Protein AF-A0A9D8L5G6-F1 (afdb_monomer)

Radius of gyration: 13.89 Å; Cα contacts (8 Å, |Δi|>4): 45; chains: 1; bounding box: 45×18×33 Å

Sequence (55 aa):
MTDASAATARPQYTATFLANSFGLTLAQAREILDRACGERDSAAELARQLRYRQP

Secondary structure (DSSP, 8-state):
-----------PPPHHHHHHHHT--HHHHHHHHHHTTT-HHHHHHHHHHHHHT--

Solvent-accessible surface area (backbone atoms only — not comparable to full-atom values): 3314 Å² total; per-residue (Å²): 137,85,76,91,76,75,70,77,72,69,86,57,68,47,35,67,58,48,8,68,75,58,76,45,53,60,67,59,23,42,54,37,32,63,75,29,73,47,38,54,68,54,26,51,52,52,46,48,54,59,52,72,66,57,130

Nearest PDB structures (foldseek):
  2l2d-assembly1_A  TM=6.901E-01  e=1.326E+00  Homo sapiens
  7p4a-assembly1_E-2  TM=6.196E-01  e=1.245E+00  Staphylococcus aureus
  6q01-assembly2_D  TM=6.900E-01  e=1.937E+00  Homo sapiens
  2l4f-assembly1_A  TM=7.298E-01  e=3.212E+00  Saccharomyces cerevisiae
  5i41-assembly1_B  TM=6.365E-01  e=2.831E+00  Bacillus subtilis subsp. subtilis str. 168

Mean predicted aligned error: 8.11 Å

Foldseek 3Di:
DDDPPPVPPDPFDDLVNLCVVLVHDSVVSVVLCVVCVSDRVSSNVSSVVVSVPPD

Structure (mmCIF, N/CA/C/O backbone):
data_AF-A0A9D8L5G6-F1
#
_entry.id   AF-A0A9D8L5G6-F1
#
loop_
_atom_site.group_PDB
_atom_site.id
_atom_site.type_symbol
_atom_site.label_atom_id
_atom_site.label_alt_id
_atom_site.label_comp_id
_atom_site.label_asym_id
_atom_site.label_entity_id
_atom_site.label_seq_id
_atom_site.pdbx_PDB_ins_code
_atom_site.Cartn_x
_atom_site.Cartn_y
_atom_site.Cartn_z
_atom_site.occupancy
_atom_site.B_iso_or_equiv
_atom_site.auth_seq_id
_atom_site.auth_comp_id
_atom_site.auth_asym_id
_atom_site.auth_atom_id
_atom_site.pdbx_PDB_model_num
ATOM 1 N N . MET A 1 1 ? 30.548 -0.625 -25.254 1.00 46.97 1 MET A N 1
ATOM 2 C CA . MET A 1 1 ? 29.950 -0.483 -23.912 1.00 46.97 1 MET A CA 1
ATOM 3 C C . MET A 1 1 ? 28.439 -0.573 -24.073 1.00 46.97 1 MET A C 1
ATOM 5 O O . MET A 1 1 ? 27.788 0.432 -24.306 1.00 46.97 1 MET A O 1
ATOM 9 N N . THR A 1 2 ? 27.916 -1.796 -24.090 1.00 45.16 2 THR A N 1
ATOM 10 C CA . THR A 1 2 ? 26.501 -2.138 -23.849 1.00 45.16 2 THR A CA 1
ATOM 11 C C . THR A 1 2 ? 26.245 -1.931 -22.349 1.00 45.16 2 THR A C 1
ATOM 13 O O . THR A 1 2 ? 27.158 -2.135 -21.560 1.00 45.16 2 THR A O 1
ATOM 16 N N . ASP A 1 3 ? 25.110 -1.485 -21.837 1.00 44.41 3 ASP A N 1
ATOM 17 C CA . ASP A 1 3 ? 23.735 -1.540 -22.305 1.00 44.41 3 ASP A CA 1
ATOM 18 C C . ASP A 1 3 ? 23.000 -0.426 -21.543 1.00 44.41 3 ASP A C 1
ATOM 20 O O . ASP A 1 3 ? 23.034 -0.384 -20.310 1.00 44.41 3 ASP A O 1
ATOM 24 N N . ALA A 1 4 ? 22.386 0.514 -22.256 1.00 54.38 4 ALA A N 1
ATOM 25 C CA . ALA A 1 4 ? 21.459 1.458 -21.653 1.00 54.38 4 ALA A CA 1
ATOM 26 C C . ALA A 1 4 ? 20.136 0.724 -21.396 1.00 54.38 4 ALA A C 1
ATOM 28 O O . ALA A 1 4 ? 19.130 1.003 -22.046 1.00 54.38 4 ALA A O 1
ATOM 29 N N . SER A 1 5 ? 20.129 -0.214 -20.445 1.00 46.75 5 SER A N 1
ATOM 30 C CA . SER A 1 5 ? 18.891 -0.751 -19.890 1.00 46.75 5 SER A CA 1
ATOM 31 C C . SER A 1 5 ? 18.303 0.335 -19.005 1.00 46.75 5 SER A C 1
ATOM 33 O O . SER A 1 5 ? 18.387 0.308 -17.778 1.00 46.75 5 SER A O 1
ATOM 35 N N . ALA A 1 6 ? 17.705 1.327 -19.662 1.00 52.41 6 ALA A N 1
ATOM 36 C CA . ALA A 1 6 ? 16.589 2.062 -19.119 1.00 52.41 6 ALA A CA 1
ATOM 37 C C . ALA A 1 6 ? 15.523 1.011 -18.801 1.00 52.41 6 ALA A C 1
ATOM 39 O O . ALA A 1 6 ? 14.653 0.712 -19.616 1.00 52.41 6 ALA A O 1
ATOM 40 N N . ALA A 1 7 ? 15.656 0.388 -17.628 1.00 53.75 7 ALA A N 1
ATOM 41 C CA . ALA A 1 7 ? 14.595 -0.354 -17.000 1.00 53.75 7 ALA A CA 1
ATOM 42 C C . ALA A 1 7 ? 13.429 0.624 -16.976 1.00 53.75 7 ALA A C 1
ATOM 44 O O . ALA A 1 7 ? 13.427 1.581 -16.202 1.00 53.75 7 ALA A O 1
ATOM 45 N N . THR A 1 8 ? 12.492 0.451 -17.904 1.00 52.78 8 THR A N 1
ATOM 46 C CA . THR A 1 8 ? 11.177 1.066 -17.856 1.00 52.78 8 THR A CA 1
ATOM 47 C C . THR A 1 8 ? 10.623 0.675 -16.503 1.00 52.78 8 THR A C 1
ATOM 49 O O . THR A 1 8 ? 10.117 -0.437 -16.343 1.00 52.78 8 THR A O 1
ATOM 52 N N . ALA A 1 9 ? 10.847 1.533 -15.505 1.00 55.66 9 ALA A N 1
ATOM 53 C CA . ALA A 1 9 ? 10.399 1.323 -14.150 1.00 55.66 9 ALA A CA 1
ATOM 54 C C . ALA A 1 9 ? 8.894 1.157 -14.279 1.00 55.66 9 ALA A C 1
ATOM 56 O O . ALA A 1 9 ? 8.186 2.102 -14.640 1.00 55.66 9 ALA A O 1
ATOM 57 N N . ARG A 1 10 ? 8.418 -0.085 -14.128 1.00 59.19 10 ARG A N 1
ATOM 58 C CA . ARG A 1 10 ? 6.989 -0.364 -14.214 1.00 59.19 10 ARG A CA 1
ATOM 59 C C . ARG A 1 10 ? 6.334 0.593 -13.226 1.00 59.19 10 ARG A C 1
ATOM 61 O O . ARG A 1 10 ? 6.835 0.693 -12.106 1.00 59.19 10 ARG A O 1
ATOM 68 N N . PRO A 1 11 ? 5.279 1.322 -13.618 1.00 62.66 11 PRO A N 1
ATOM 69 C CA 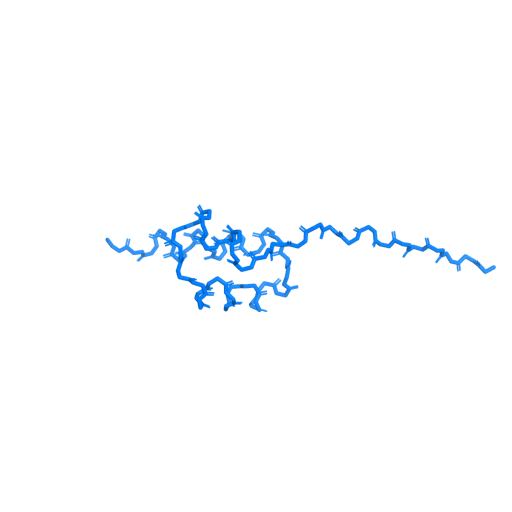. PRO A 1 11 ? 4.697 2.331 -12.749 1.00 62.66 11 PRO A CA 1
ATOM 70 C C . PRO A 1 11 ? 4.273 1.660 -11.444 1.00 62.66 11 PRO A C 1
ATOM 72 O O . PRO A 1 11 ? 3.352 0.843 -11.453 1.00 62.66 11 PRO A O 1
ATOM 75 N N . GLN A 1 12 ? 5.009 1.937 -10.365 1.00 71.75 12 GLN A N 1
ATOM 76 C CA . GLN A 1 12 ? 4.775 1.361 -9.045 1.00 71.75 12 GLN A CA 1
ATOM 77 C C . GLN A 1 12 ? 3.443 1.881 -8.504 1.00 71.75 12 GLN A C 1
ATOM 79 O O . GLN A 1 12 ? 3.003 2.984 -8.847 1.00 71.75 12 GLN A O 1
ATOM 84 N N . TYR A 1 13 ? 2.775 1.093 -7.664 1.00 80.19 13 TYR A N 1
ATOM 85 C CA . TYR A 1 13 ? 1.572 1.582 -7.003 1.00 80.19 13 TYR A CA 1
ATOM 86 C C . TYR A 1 13 ? 1.931 2.658 -5.985 1.00 80.19 13 TYR A C 1
ATOM 88 O O . TYR A 1 13 ? 2.822 2.488 -5.161 1.00 80.19 13 TYR A O 1
ATOM 96 N N . THR A 1 14 ? 1.207 3.774 -6.029 1.00 88.12 14 THR A N 1
ATOM 97 C CA . THR A 1 14 ? 1.273 4.780 -4.971 1.00 88.12 14 THR A CA 1
ATOM 98 C C . THR A 1 14 ? 0.379 4.357 -3.812 1.00 88.12 14 THR A C 1
ATOM 100 O O . THR A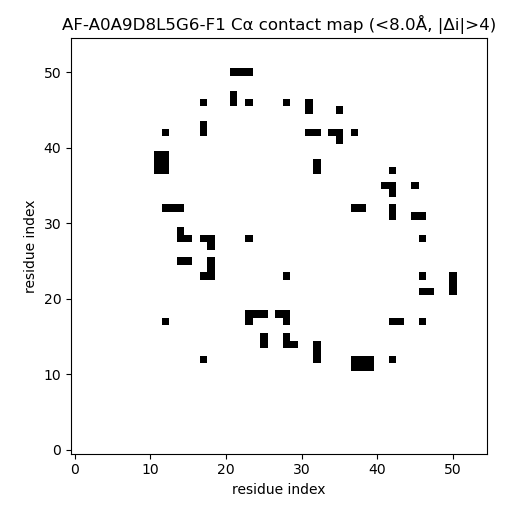 1 14 ? -0.644 3.694 -4.009 1.00 88.12 14 THR A O 1
ATOM 103 N N . ALA A 1 15 ? 0.725 4.777 -2.592 1.00 89.44 15 ALA A N 1
ATOM 104 C CA . ALA A 1 15 ? -0.077 4.462 -1.408 1.00 89.44 15 ALA A CA 1
ATOM 105 C C . ALA A 1 15 ? -1.525 4.953 -1.565 1.00 89.44 15 ALA A C 1
ATOM 107 O O . ALA A 1 15 ? -2.463 4.258 -1.196 1.00 89.44 15 ALA A O 1
ATOM 108 N N . THR A 1 16 ? -1.717 6.121 -2.184 1.00 90.75 16 THR A N 1
ATOM 109 C CA . THR A 1 16 ? -3.042 6.681 -2.474 1.00 90.75 16 THR A CA 1
ATOM 110 C C . THR A 1 16 ? -3.840 5.811 -3.442 1.00 90.75 16 THR A C 1
ATOM 112 O O . THR A 1 16 ? -5.021 5.564 -3.209 1.00 90.75 16 THR A O 1
ATOM 115 N N . PHE A 1 17 ? -3.209 5.315 -4.512 1.00 90.19 17 PHE A N 1
ATOM 116 C CA . PHE A 1 17 ? -3.871 4.416 -5.457 1.00 90.19 17 PHE A CA 1
ATOM 117 C C . PHE A 1 17 ? -4.306 3.117 -4.774 1.00 90.19 17 PHE A C 1
ATOM 119 O O . PHE A 1 17 ? -5.451 2.689 -4.928 1.00 90.19 17 PHE A O 1
ATOM 126 N N . LEU A 1 18 ? -3.409 2.514 -3.990 1.00 90.19 18 LEU A N 1
ATOM 127 C CA . LEU A 1 18 ? -3.676 1.264 -3.287 1.00 90.19 18 LEU A CA 1
ATOM 128 C C . LEU A 1 18 ? -4.782 1.438 -2.228 1.00 90.19 18 LEU A C 1
ATOM 130 O O . LEU A 1 18 ? -5.709 0.632 -2.172 1.00 90.19 18 LEU A O 1
ATOM 134 N N . ALA A 1 19 ? -4.735 2.525 -1.452 1.00 92.25 19 ALA A N 1
ATOM 135 C CA . ALA A 1 19 ? -5.754 2.872 -0.461 1.00 92.25 19 ALA A CA 1
ATOM 136 C C . ALA A 1 19 ? -7.149 2.988 -1.092 1.00 92.25 19 ALA A C 1
ATOM 138 O O . ALA A 1 19 ? -8.080 2.307 -0.662 1.00 92.25 19 ALA A O 1
ATOM 139 N N . ASN A 1 20 ? -7.273 3.773 -2.167 1.00 92.19 20 ASN A N 1
ATOM 140 C CA . ASN A 1 20 ? -8.545 3.968 -2.864 1.00 92.19 20 ASN A CA 1
ATOM 141 C C . ASN A 1 20 ? -9.059 2.680 -3.524 1.00 92.19 20 ASN A 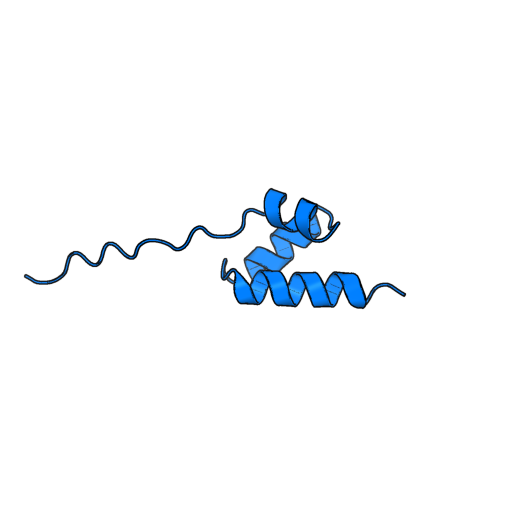C 1
ATOM 143 O O . ASN A 1 20 ? -10.252 2.398 -3.469 1.00 92.19 20 ASN A O 1
ATOM 147 N N . SER A 1 21 ? -8.169 1.881 -4.120 1.00 90.81 21 SER A N 1
ATOM 148 C CA . SER A 1 21 ? -8.559 0.669 -4.857 1.00 90.81 21 SER A CA 1
ATOM 149 C C . SER A 1 21 ? -9.066 -0.447 -3.944 1.00 90.81 21 SER A C 1
ATOM 151 O O . SER A 1 21 ? -9.970 -1.191 -4.319 1.00 90.81 21 SER A O 1
ATOM 153 N N . PHE A 1 22 ? -8.491 -0.575 -2.746 1.00 90.50 22 PHE A N 1
ATOM 154 C CA . PHE A 1 22 ? -8.802 -1.665 -1.818 1.00 90.50 22 PHE A CA 1
ATOM 155 C C . PHE A 1 22 ? -9.605 -1.216 -0.591 1.00 90.50 22 PHE A C 1
ATOM 157 O O . PHE A 1 22 ? -9.962 -2.056 0.236 1.00 90.50 22 PHE A O 1
ATOM 164 N N . GLY A 1 23 ? -9.959 0.068 -0.486 1.00 90.75 23 GLY A N 1
ATOM 165 C CA . GLY A 1 23 ? -10.681 0.621 0.665 1.00 90.75 23 GLY A CA 1
ATOM 166 C C . GLY A 1 23 ? -9.858 0.576 1.953 1.00 90.75 23 GLY A C 1
ATOM 167 O O . GLY A 1 23 ? -10.400 0.300 3.018 1.00 90.75 23 GLY A O 1
ATOM 168 N N . LEU A 1 24 ? -8.546 0.784 1.842 1.00 90.62 24 LEU A N 1
ATOM 169 C CA . LEU A 1 24 ? -7.611 0.767 2.966 1.00 90.62 24 LEU A CA 1
ATOM 170 C C . LEU A 1 24 ? -7.305 2.190 3.430 1.00 90.62 24 LEU A C 1
ATOM 172 O O . LEU A 1 24 ? -7.428 3.154 2.674 1.00 90.62 24 LEU A O 1
ATOM 176 N N . THR A 1 25 ? -6.828 2.325 4.664 1.00 93.69 25 THR A N 1
ATOM 177 C CA . THR A 1 25 ? -6.247 3.594 5.120 1.00 93.69 25 THR A CA 1
ATOM 178 C C . THR A 1 25 ? -4.903 3.859 4.432 1.00 93.69 25 THR A C 1
ATOM 180 O O . THR A 1 25 ? -4.200 2.934 4.015 1.00 93.69 25 THR A O 1
ATOM 183 N N . LEU A 1 26 ? -4.494 5.131 4.358 1.00 93.00 26 LEU A N 1
ATOM 184 C CA . LEU A 1 26 ? -3.199 5.510 3.780 1.00 93.00 26 LEU A CA 1
ATOM 185 C C . LEU A 1 26 ? -2.016 4.849 4.515 1.00 93.00 26 LEU A C 1
ATOM 187 O O . LEU A 1 26 ? -1.021 4.498 3.887 1.00 93.00 26 LEU A O 1
ATOM 191 N N . ALA A 1 27 ? -2.130 4.669 5.836 1.00 93.12 27 ALA A N 1
ATOM 192 C CA . ALA A 1 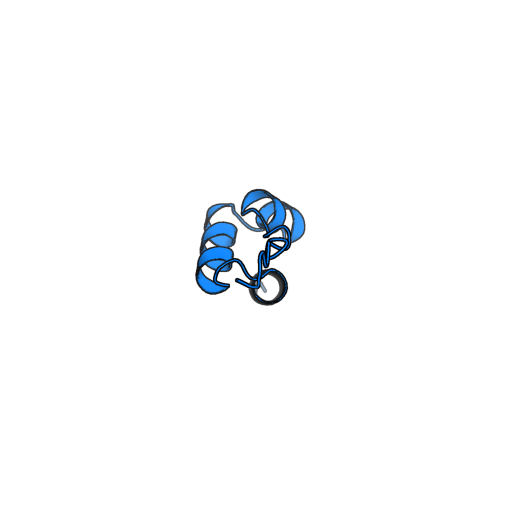27 ? -1.112 4.012 6.654 1.00 93.12 27 ALA A CA 1
ATOM 193 C C . ALA A 1 27 ? -0.946 2.533 6.270 1.00 93.12 27 ALA A C 1
ATOM 195 O O . ALA A 1 27 ? 0.166 2.104 5.974 1.00 93.12 27 ALA A O 1
ATOM 196 N N . GLN A 1 28 ? -2.053 1.789 6.168 1.00 92.50 28 GLN A N 1
ATOM 197 C CA . GLN A 1 28 ? -2.039 0.389 5.725 1.00 92.50 28 GLN A CA 1
ATOM 198 C C . GLN A 1 28 ? -1.498 0.250 4.300 1.00 92.50 28 GLN A C 1
ATOM 200 O O . GLN A 1 28 ? -0.737 -0.666 4.005 1.00 92.50 28 GLN A O 1
ATOM 205 N N . ALA A 1 29 ? -1.865 1.173 3.409 1.00 92.50 29 ALA A N 1
ATOM 206 C CA . ALA A 1 29 ? -1.376 1.153 2.040 1.00 92.50 29 ALA A CA 1
ATOM 207 C C . ALA A 1 29 ? 0.143 1.375 1.947 1.00 92.50 29 ALA A C 1
ATOM 209 O O . ALA A 1 29 ? 0.796 0.726 1.135 1.00 92.50 29 ALA A O 1
ATOM 210 N N . ARG A 1 30 ? 0.715 2.254 2.783 1.00 92.00 30 ARG A N 1
ATOM 211 C CA . ARG A 1 30 ? 2.174 2.439 2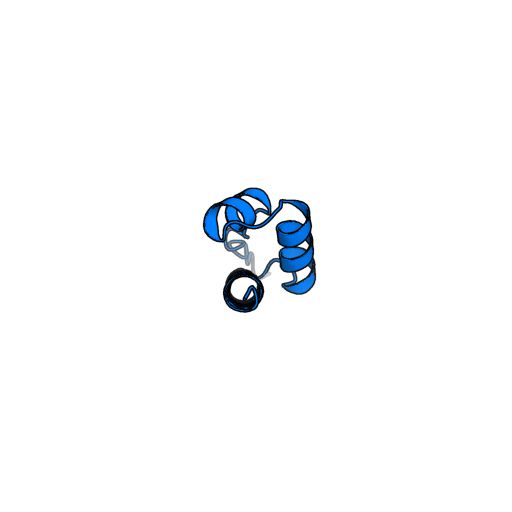.878 1.00 92.00 30 ARG A CA 1
ATOM 212 C C . ARG A 1 30 ? 2.864 1.182 3.391 1.00 92.00 30 ARG A C 1
ATOM 214 O O . ARG A 1 30 ? 3.792 0.712 2.749 1.00 92.0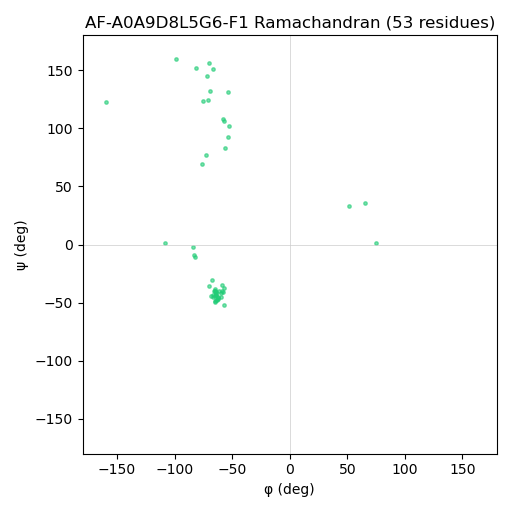0 30 ARG A O 1
ATOM 221 N N . GLU A 1 31 ? 2.348 0.595 4.468 1.00 93.19 31 GLU A N 1
ATOM 222 C CA . GLU A 1 31 ? 2.896 -0.641 5.032 1.00 93.19 31 GLU A CA 1
ATOM 223 C C . GLU A 1 31 ? 2.899 -1.787 4.007 1.00 93.19 31 GLU A C 1
ATOM 225 O O . GLU A 1 31 ? 3.873 -2.530 3.899 1.00 93.19 31 GLU A O 1
ATOM 230 N N . ILE A 1 32 ? 1.838 -1.915 3.203 1.00 92.25 32 ILE A N 1
ATOM 231 C CA . ILE A 1 32 ? 1.783 -2.912 2.129 1.00 92.25 32 ILE A CA 1
ATOM 232 C C . ILE A 1 32 ? 2.848 -2.647 1.062 1.00 92.25 32 ILE A C 1
ATOM 234 O O . ILE A 1 32 ? 3.490 -3.594 0.616 1.00 92.25 32 ILE A O 1
ATOM 238 N N . LEU A 1 33 ? 3.037 -1.395 0.640 1.00 89.69 33 LEU A N 1
ATOM 239 C CA . LEU A 1 33 ? 4.046 -1.061 -0.369 1.00 89.69 33 LEU A CA 1
ATOM 240 C C . LEU A 1 33 ? 5.465 -1.317 0.134 1.00 89.69 33 LEU A C 1
ATOM 242 O O . LEU A 1 33 ? 6.266 -1.874 -0.616 1.00 89.69 33 LEU A O 1
ATOM 246 N N . ASP A 1 34 ? 5.740 -0.991 1.396 1.00 89.94 34 ASP A N 1
ATOM 247 C CA . ASP A 1 34 ? 7.023 -1.277 2.037 1.00 89.94 34 ASP A CA 1
ATOM 248 C C . ASP A 1 34 ? 7.271 -2.793 2.093 1.00 89.94 34 ASP A C 1
ATOM 250 O O . ASP A 1 34 ? 8.338 -3.268 1.706 1.00 89.94 34 ASP A O 1
ATOM 254 N N . ARG A 1 35 ? 6.258 -3.582 2.479 1.00 89.81 35 ARG A N 1
ATOM 255 C CA . ARG A 1 35 ? 6.335 -5.055 2.509 1.00 89.81 35 ARG A CA 1
ATOM 256 C C . ARG A 1 35 ? 6.446 -5.691 1.126 1.00 89.81 35 ARG A C 1
ATOM 258 O O . ARG A 1 35 ? 7.027 -6.764 0.996 1.00 89.81 35 ARG A O 1
ATOM 265 N N . ALA A 1 36 ? 5.865 -5.059 0.114 1.00 89.38 36 ALA A N 1
ATOM 266 C CA . ALA A 1 36 ? 5.925 -5.499 -1.270 1.00 89.38 36 ALA A CA 1
ATOM 267 C C . ALA A 1 36 ? 7.203 -5.037 -1.986 1.00 89.38 36 ALA A C 1
ATOM 269 O O . ALA A 1 36 ? 7.364 -5.353 -3.160 1.00 89.38 36 ALA A O 1
ATOM 270 N N . CYS A 1 37 ? 8.086 -4.272 -1.331 1.00 84.44 37 CYS A N 1
ATOM 271 C CA . CYS A 1 37 ? 9.235 -3.619 -1.967 1.00 84.44 37 CYS A CA 1
ATOM 272 C C . CYS A 1 37 ? 8.840 -2.791 -3.210 1.00 84.44 37 CYS A C 1
ATOM 274 O O . CYS A 1 37 ? 9.586 -2.727 -4.184 1.00 84.44 37 CYS A O 1
ATOM 276 N N . GLY A 1 38 ? 7.641 -2.196 -3.208 1.00 73.12 38 GLY A N 1
ATOM 277 C CA . GLY A 1 38 ? 7.089 -1.470 -4.359 1.00 73.12 38 GLY A CA 1
ATOM 278 C C . GLY A 1 38 ? 6.582 -2.349 -5.516 1.00 73.12 38 GLY A C 1
ATOM 279 O O . GLY A 1 38 ? 6.079 -1.809 -6.507 1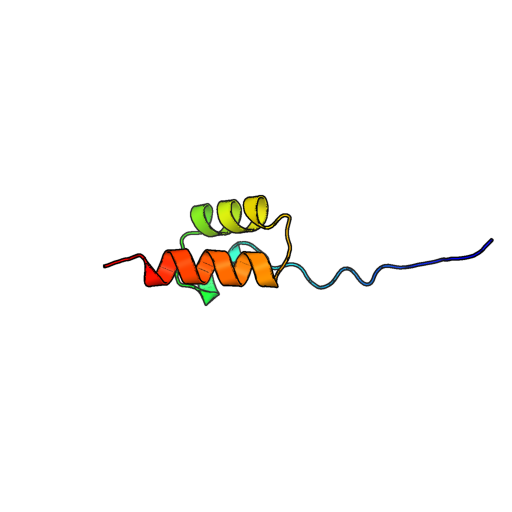.00 73.12 38 GLY A O 1
ATOM 280 N N . GLU A 1 39 ? 6.651 -3.682 -5.405 1.00 84.81 39 GLU A N 1
ATOM 281 C CA . GLU A 1 39 ? 6.149 -4.610 -6.422 1.00 84.81 39 GLU A CA 1
ATOM 282 C C . GLU A 1 39 ? 4.620 -4.619 -6.463 1.00 84.81 39 GLU A C 1
ATOM 284 O O . GLU A 1 39 ? 3.931 -4.870 -5.471 1.00 84.81 39 GLU A O 1
ATOM 289 N N . ARG A 1 40 ? 4.069 -4.359 -7.648 1.00 85.31 40 ARG A N 1
ATOM 290 C CA . ARG A 1 40 ? 2.627 -4.153 -7.836 1.00 85.31 40 ARG A CA 1
ATOM 291 C C . ARG A 1 40 ? 1.800 -5.384 -7.496 1.00 85.31 40 ARG A C 1
ATOM 293 O O . ARG A 1 40 ? 0.789 -5.260 -6.808 1.00 85.31 40 ARG A O 1
ATOM 300 N N . ASP A 1 41 ? 2.209 -6.544 -7.997 1.00 88.19 41 ASP A N 1
ATOM 301 C CA . ASP A 1 41 ? 1.435 -7.779 -7.857 1.00 88.19 41 ASP A CA 1
ATOM 302 C C . ASP A 1 41 ? 1.414 -8.227 -6.394 1.00 88.19 41 ASP A C 1
ATOM 304 O O . ASP A 1 41 ? 0.343 -8.478 -5.841 1.00 88.19 41 ASP A O 1
ATOM 308 N N . SER A 1 42 ? 2.575 -8.173 -5.734 1.00 89.88 42 SER A N 1
ATOM 309 C CA . SER A 1 42 ? 2.719 -8.414 -4.297 1.00 89.88 42 SER A CA 1
ATOM 310 C C . SER A 1 42 ? 1.884 -7.432 -3.469 1.00 89.88 42 SER A C 1
ATOM 312 O O . SER A 1 42 ? 1.169 -7.844 -2.556 1.00 89.88 42 SER A O 1
ATOM 314 N N . ALA A 1 43 ? 1.907 -6.136 -3.801 1.00 91.19 43 ALA A N 1
ATOM 315 C CA . ALA A 1 43 ? 1.105 -5.129 -3.108 1.00 91.19 43 ALA A CA 1
ATOM 316 C C . ALA A 1 43 ? -0.405 -5.372 -3.279 1.00 91.19 43 ALA A C 1
ATOM 318 O O . ALA A 1 43 ? -1.164 -5.260 -2.316 1.00 91.19 43 ALA A O 1
ATOM 319 N N . ALA A 1 44 ? -0.856 -5.740 -4.482 1.00 90.44 44 ALA A N 1
ATOM 320 C CA . ALA A 1 44 ? -2.255 -6.073 -4.734 1.00 90.44 44 ALA A CA 1
ATOM 321 C C . ALA A 1 44 ? -2.688 -7.346 -3.994 1.00 90.44 44 ALA A C 1
ATOM 323 O O . ALA A 1 44 ? -3.798 -7.397 -3.464 1.00 90.44 44 ALA A O 1
ATOM 324 N N . GLU A 1 45 ? -1.833 -8.367 -3.932 1.00 92.12 45 GLU A N 1
ATOM 325 C CA . GLU A 1 45 ? -2.118 -9.596 -3.194 1.00 92.12 45 GLU A CA 1
ATOM 326 C C . GLU A 1 45 ? -2.239 -9.330 -1.688 1.00 92.12 45 GLU A C 1
ATOM 328 O O . GLU A 1 45 ? -3.249 -9.691 -1.079 1.00 92.12 45 GLU A O 1
ATOM 333 N N . LEU A 1 46 ? -1.273 -8.618 -1.103 1.00 91.88 46 LEU A N 1
ATOM 334 C CA . LEU A 1 46 ? -1.298 -8.229 0.309 1.00 91.88 46 LEU A CA 1
ATOM 335 C C . LEU A 1 46 ? -2.526 -7.369 0.643 1.00 91.88 46 LEU A C 1
ATOM 337 O O . LEU A 1 46 ? -3.181 -7.597 1.662 1.00 91.88 46 LEU A O 1
ATOM 341 N N . ALA A 1 47 ? -2.889 -6.426 -0.232 1.00 91.31 47 ALA A N 1
ATOM 342 C CA . ALA A 1 47 ? -4.081 -5.602 -0.059 1.00 91.31 47 ALA A CA 1
ATOM 343 C C . ALA A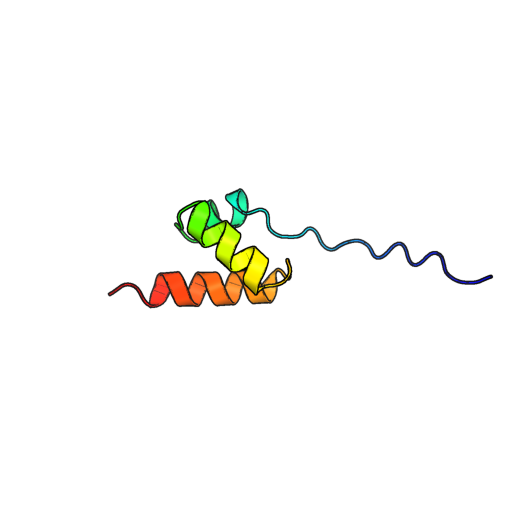 1 47 ? -5.379 -6.431 -0.091 1.00 91.31 47 ALA A C 1
ATOM 345 O O . ALA A 1 47 ? -6.270 -6.210 0.734 1.00 91.31 47 ALA A O 1
ATOM 346 N N . ARG A 1 48 ? -5.481 -7.426 -0.987 1.00 89.81 48 ARG A N 1
ATOM 347 C CA . ARG A 1 48 ? -6.618 -8.367 -1.016 1.00 89.81 48 ARG A CA 1
ATOM 348 C C . ARG A 1 48 ? -6.698 -9.184 0.268 1.00 89.81 48 ARG A C 1
ATOM 350 O O . ARG A 1 48 ? -7.782 -9.298 0.830 1.00 89.81 48 ARG A O 1
ATOM 357 N N . GLN A 1 49 ? -5.575 -9.724 0.742 1.00 89.50 49 GLN A N 1
ATOM 358 C CA . GLN A 1 49 ? -5.540 -10.511 1.979 1.00 89.50 49 GLN A CA 1
ATOM 359 C C . GLN A 1 49 ? -6.026 -9.694 3.182 1.00 89.50 49 GLN A C 1
ATOM 361 O O . GLN A 1 49 ? -6.769 -10.217 4.005 1.00 89.50 49 GLN A O 1
ATOM 366 N N . LEU A 1 50 ? -5.652 -8.413 3.265 1.00 84.38 50 LEU A N 1
ATOM 367 C CA . LEU A 1 50 ? -6.111 -7.496 4.312 1.00 84.38 50 LEU A CA 1
ATOM 368 C C . LEU A 1 50 ? -7.611 -7.199 4.219 1.00 84.38 50 LEU A C 1
ATOM 370 O O . LEU A 1 50 ? -8.294 -7.231 5.238 1.00 84.38 50 LEU A O 1
ATOM 374 N N .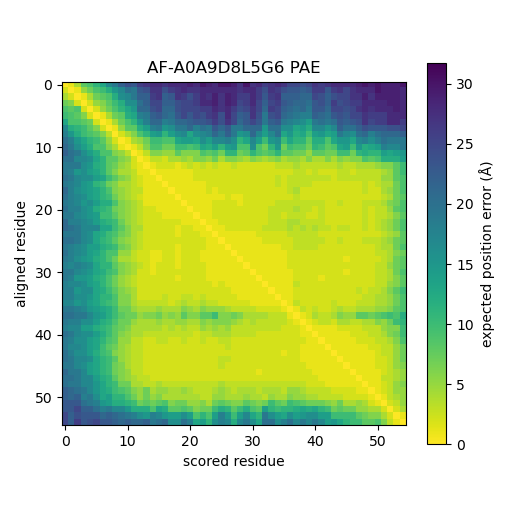 ARG A 1 51 ? -8.131 -6.964 3.008 1.00 80.12 51 ARG A N 1
ATOM 375 C CA . ARG A 1 51 ? -9.558 -6.692 2.791 1.00 80.12 51 ARG A CA 1
ATOM 376 C C . ARG A 1 51 ? -10.443 -7.902 3.103 1.00 80.12 51 ARG A C 1
ATOM 378 O O . ARG A 1 51 ? -11.460 -7.741 3.761 1.00 80.12 51 ARG A O 1
ATOM 385 N N . TYR A 1 52 ? -10.066 -9.099 2.654 1.00 78.12 52 TYR A N 1
ATOM 386 C CA . TYR A 1 52 ? -10.866 -10.318 2.849 1.00 78.12 52 TYR A CA 1
ATOM 387 C C . TYR A 1 52 ? -10.663 -10.992 4.214 1.00 78.12 52 TYR A C 1
ATOM 389 O O . TYR A 1 52 ? -11.400 -11.914 4.547 1.00 78.12 52 TYR A O 1
ATOM 397 N N . ARG A 1 53 ? -9.677 -10.555 5.010 1.00 67.69 53 ARG A N 1
ATOM 398 C CA . ARG A 1 53 ? -9.536 -10.972 6.415 1.00 67.69 53 ARG A CA 1
ATOM 399 C C . ARG A 1 53 ? -10.421 -10.195 7.382 1.00 67.69 53 ARG A C 1
ATOM 401 O O . ARG A 1 53 ? -10.467 -10.578 8.549 1.00 67.69 53 ARG A O 1
ATOM 408 N N . GLN A 1 54 ? -11.062 -9.109 6.952 1.00 55.75 54 GLN A N 1
ATOM 409 C CA . GLN A 1 54 ? -12.018 -8.422 7.814 1.00 55.75 54 GLN A CA 1
ATOM 410 C C . GLN A 1 54 ? -13.320 -9.248 7.874 1.00 55.75 54 GLN A C 1
ATOM 412 O O . GLN A 1 54 ? -13.835 -9.582 6.806 1.00 55.75 54 GLN A O 1
ATOM 417 N N . PRO A 1 55 ? -13.779 -9.651 9.077 1.00 54.84 55 PRO A N 1
ATOM 418 C CA . PRO A 1 55 ? -15.010 -10.423 9.263 1.00 54.84 55 PRO A CA 1
ATOM 419 C C . PRO A 1 55 ? -16.267 -9.647 8.861 1.00 54.84 55 PRO A C 1
ATOM 421 O O . PRO A 1 55 ? -16.239 -8.395 8.914 1.00 54.84 55 PRO A O 1
#

pLDDT: mean 79.74, std 16.15, range [44.41, 93.69]